Protein AF-A0A350LU30-F1 (afdb_monomer)

Nearest PDB structures (foldseek):
  1wg8-assembly2_B  TM=9.415E-01  e=6.630E-06  Thermus thermophilus
  3tka-assembly1_A-2  TM=9.404E-01  e=4.040E-05  Escherichia coli K-12
  8ipl-assembly1_A  TM=8.852E-01  e=8.697E-05  Homo sapiens
  8ipk-assembly1_A  TM=8.713E-01  e=1.348E-04  Homo sapiens
  8ipi-assembly1_A  TM=8.997E-01  e=1.772E-04  Homo sapiens

Structure (mmCIF, N/CA/C/O backbone):
data_AF-A0A350LU30-F1
#
_entry.id   AF-A0A350LU30-F1
#
loop_
_atom_site.group_PDB
_atom_site.id
_atom_site.type_symbol
_atom_site.label_atom_id
_atom_site.label_alt_id
_atom_site.label_comp_id
_atom_site.label_asym_id
_atom_site.label_entity_id
_atom_site.label_seq_id
_atom_site.pdbx_PDB_ins_code
_atom_site.Cartn_x
_atom_site.Cartn_y
_atom_site.Cartn_z
_atom_site.occupancy
_atom_site.B_iso_or_equiv
_atom_site.auth_seq_id
_atom_site.auth_comp_id
_atom_site.auth_asym_id
_atom_site.auth_atom_id
_atom_site.pdbx_PDB_model_num
ATOM 1 N N . ARG A 1 1 ? -0.577 15.945 5.236 1.00 56.31 1 ARG A N 1
ATOM 2 C CA . ARG A 1 1 ? -1.689 16.208 4.289 1.00 56.31 1 ARG A CA 1
ATOM 3 C C . ARG A 1 1 ? -1.806 17.720 4.127 1.00 56.31 1 ARG A C 1
ATOM 5 O O . ARG A 1 1 ? -1.564 18.395 5.119 1.00 56.31 1 ARG A O 1
ATOM 12 N N . MET A 1 2 ? -2.086 18.234 2.922 1.00 52.19 2 MET A N 1
ATOM 13 C CA . MET A 1 2 ? -2.218 19.682 2.644 1.00 52.19 2 MET A CA 1
ATOM 14 C C . MET A 1 2 ? -3.678 20.193 2.695 1.00 52.19 2 MET A C 1
ATOM 16 O O . MET A 1 2 ? -3.890 21.398 2.655 1.00 52.19 2 MET A O 1
ATOM 20 N N . SER A 1 3 ? -4.672 19.318 2.892 1.00 54.59 3 SER A N 1
ATOM 21 C CA . SER A 1 3 ? -6.072 19.659 3.198 1.00 54.59 3 SER A CA 1
ATOM 22 C C . SER A 1 3 ? -6.605 18.760 4.333 1.00 54.59 3 SER A C 1
ATOM 24 O O . SER A 1 3 ? -6.163 17.620 4.492 1.00 54.59 3 SER A O 1
ATOM 26 N N . GLN A 1 4 ? -7.500 19.282 5.184 1.00 61.19 4 GLN A N 1
ATOM 27 C CA . GLN A 1 4 ? -8.067 18.576 6.355 1.00 61.19 4 GLN A CA 1
ATOM 28 C C . GLN A 1 4 ? -9.365 17.801 6.040 1.00 61.19 4 GLN A C 1
ATOM 30 O O . GLN A 1 4 ? -10.045 17.347 6.955 1.00 61.19 4 GLN A O 1
ATOM 35 N N . GLN A 1 5 ? -9.729 17.646 4.765 1.00 58.19 5 GLN A N 1
ATOM 36 C CA . GLN A 1 5 ? -10.966 16.984 4.338 1.00 58.19 5 GLN A CA 1
ATOM 37 C C . GLN A 1 5 ? -10.625 15.750 3.490 1.00 58.19 5 GLN A C 1
ATOM 39 O O . GLN A 1 5 ? -9.744 15.826 2.638 1.00 58.19 5 GLN A O 1
ATOM 44 N N . GLY A 1 6 ? -11.296 14.621 3.747 1.00 65.12 6 GLY A N 1
ATOM 45 C CA . GLY A 1 6 ? -11.124 13.360 3.011 1.00 65.12 6 GLY A CA 1
ATOM 46 C C . GLY A 1 6 ? -10.510 12.204 3.825 1.00 65.12 6 GLY A C 1
ATOM 47 O O . GLY A 1 6 ? -9.930 12.429 4.898 1.00 65.12 6 GLY A O 1
ATOM 48 N N . PRO A 1 7 ? -10.653 10.955 3.335 1.00 74.38 7 PRO A N 1
ATOM 49 C CA . PRO A 1 7 ? -10.192 9.752 4.024 1.00 74.38 7 PRO A CA 1
ATOM 50 C C . PRO A 1 7 ? -8.682 9.783 4.274 1.00 74.38 7 PRO A C 1
ATOM 52 O O . PRO A 1 7 ? -7.884 10.243 3.457 1.00 74.38 7 PRO A O 1
ATOM 55 N N . THR A 1 8 ? -8.270 9.313 5.447 1.00 89.31 8 THR A N 1
ATOM 56 C CA . THR A 1 8 ? -6.856 9.200 5.798 1.00 89.31 8 THR A CA 1
ATOM 57 C C . THR A 1 8 ? -6.191 8.049 5.032 1.00 89.31 8 THR A C 1
ATOM 59 O O . THR A 1 8 ? -6.857 7.148 4.527 1.00 89.31 8 THR A O 1
ATOM 62 N N . ALA A 1 9 ? -4.854 8.018 4.989 1.00 90.50 9 ALA A N 1
ATOM 63 C CA . ALA A 1 9 ? -4.141 6.843 4.478 1.00 90.50 9 ALA A CA 1
ATOM 64 C C . ALA A 1 9 ? -4.486 5.573 5.274 1.00 90.50 9 ALA A C 1
ATOM 66 O O . ALA A 1 9 ? -4.573 4.500 4.685 1.00 90.50 9 ALA A O 1
ATOM 67 N N . ALA A 1 10 ? -4.718 5.706 6.586 1.00 92.00 10 ALA A N 1
ATOM 68 C CA . ALA A 1 10 ? -5.169 4.606 7.431 1.00 92.00 10 ALA A CA 1
ATOM 69 C C . ALA A 1 10 ? -6.587 4.152 7.044 1.00 92.00 10 ALA A C 1
ATOM 71 O O . ALA A 1 10 ? -6.826 2.953 6.938 1.00 92.00 10 ALA A O 1
ATOM 72 N N . ASP A 1 11 ? -7.502 5.078 6.753 1.00 92.19 11 ASP A N 1
ATOM 73 C CA . ASP A 1 11 ? -8.864 4.743 6.314 1.00 92.19 11 ASP A CA 1
ATOM 74 C C . ASP A 1 11 ? -8.822 4.026 4.968 1.00 92.19 11 ASP A C 1
ATOM 76 O O . ASP A 1 11 ? -9.446 2.981 4.795 1.00 92.19 11 ASP A O 1
ATOM 80 N N . LEU A 1 12 ? -8.010 4.533 4.037 1.00 94.12 12 LEU A N 1
ATOM 81 C CA . LEU A 1 12 ? -7.828 3.931 2.725 1.00 94.12 12 LEU A CA 1
ATOM 82 C C . LEU A 1 12 ? -7.373 2.470 2.855 1.00 94.12 12 LEU A C 1
ATOM 84 O O . LEU A 1 12 ? -8.009 1.581 2.290 1.00 94.12 12 LEU A O 1
ATOM 88 N N . VAL A 1 13 ? -6.323 2.182 3.627 1.00 95.50 13 VAL A N 1
ATOM 89 C CA . VAL A 1 13 ? -5.819 0.801 3.749 1.00 95.50 13 VAL A CA 1
ATOM 90 C C . VAL A 1 13 ? -6.731 -0.099 4.581 1.00 95.50 13 VAL A C 1
ATOM 92 O O . VAL A 1 13 ? -6.839 -1.289 4.279 1.00 95.50 13 VAL A O 1
ATOM 95 N N . ASN A 1 14 ? -7.428 0.439 5.586 1.00 96.75 14 ASN A N 1
ATOM 96 C CA . ASN A 1 14 ? -8.258 -0.361 6.487 1.00 96.75 14 ASN A CA 1
ATOM 97 C C . ASN A 1 14 ? -9.692 -0.586 5.978 1.00 96.75 14 ASN A C 1
ATOM 99 O O . ASN A 1 14 ? -10.315 -1.570 6.362 1.00 96.75 14 ASN A O 1
ATOM 103 N N . GLN A 1 15 ? -10.217 0.267 5.095 1.00 95.44 15 GLN A N 1
ATOM 104 C CA . GLN A 1 15 ? -11.639 0.242 4.720 1.00 95.44 15 GLN A CA 1
ATOM 105 C C . GLN A 1 15 ? -11.875 -0.008 3.224 1.00 95.44 15 GLN A C 1
ATOM 107 O O . GLN A 1 15 ? -12.915 -0.544 2.846 1.00 95.44 15 GLN A O 1
ATOM 112 N N . THR A 1 16 ? -10.907 0.300 2.353 1.00 95.88 16 THR A N 1
ATOM 113 C CA . THR A 1 16 ? -11.085 0.143 0.896 1.00 95.88 16 THR A CA 1
ATOM 114 C C . THR A 1 16 ? -11.254 -1.332 0.504 1.00 95.88 16 THR A C 1
ATOM 116 O O . THR A 1 16 ? -10.486 -2.171 0.986 1.00 95.88 16 THR A O 1
ATOM 119 N N . PRO A 1 17 ? -12.210 -1.694 -0.372 1.0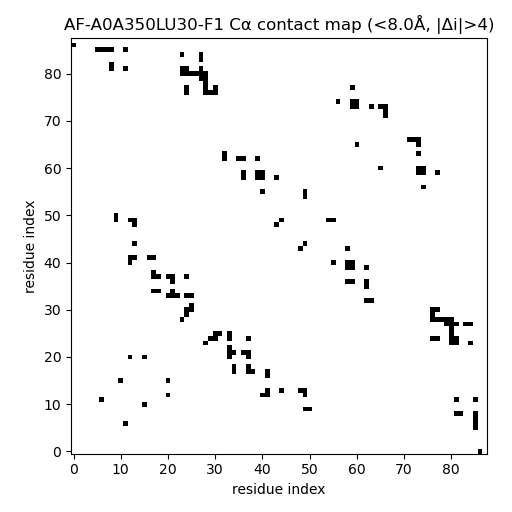0 97.50 17 PRO A N 1
ATOM 120 C CA . PRO A 1 17 ? -12.343 -3.058 -0.891 1.00 97.50 17 PRO A CA 1
ATOM 121 C C . PRO A 1 17 ? -11.078 -3.552 -1.608 1.00 97.50 17 PRO A C 1
ATOM 123 O O . PRO A 1 17 ? -10.365 -2.760 -2.220 1.00 97.50 17 PRO A O 1
ATOM 126 N N . GLU A 1 18 ? -10.830 -4.866 -1.598 1.00 98.06 18 GLU A N 1
ATOM 127 C CA . GLU A 1 18 ? -9.624 -5.470 -2.196 1.00 98.06 18 GLU A CA 1
ATOM 128 C C . GLU A 1 18 ? -9.399 -5.043 -3.651 1.00 98.06 18 GLU A C 1
ATOM 130 O O . GLU A 1 18 ? -8.304 -4.607 -4.000 1.00 98.06 18 GLU A O 1
ATOM 135 N N . ALA A 1 19 ? -10.440 -5.128 -4.487 1.00 97.94 19 ALA A N 1
ATOM 136 C CA . ALA A 1 19 ? -10.353 -4.775 -5.903 1.00 97.94 19 ALA A CA 1
ATOM 137 C C . ALA A 1 19 ? -9.941 -3.310 -6.092 1.00 97.94 19 ALA A C 1
ATOM 139 O O . ALA A 1 19 ? -9.001 -3.018 -6.824 1.00 97.94 19 ALA A O 1
ATOM 140 N N . ARG A 1 20 ? -10.572 -2.397 -5.344 1.00 97.44 20 ARG A N 1
ATOM 141 C CA . ARG A 1 20 ? -10.251 -0.971 -5.424 1.00 97.44 20 ARG A CA 1
ATOM 142 C C . ARG A 1 20 ? -8.847 -0.671 -4.902 1.00 97.44 20 ARG A C 1
ATOM 144 O O . ARG A 1 20 ? -8.156 0.171 -5.467 1.00 97.44 20 ARG A O 1
ATOM 151 N N . LEU A 1 21 ? -8.405 -1.371 -3.858 1.00 97.25 21 LEU A N 1
ATOM 152 C CA . LEU A 1 21 ? -7.041 -1.254 -3.355 1.00 97.25 21 LEU A CA 1
ATOM 153 C C . LEU A 1 21 ? -6.028 -1.745 -4.399 1.00 97.25 21 LEU A C 1
ATOM 155 O O . LEU A 1 21 ? -5.016 -1.088 -4.620 1.00 97.25 21 LEU A O 1
ATOM 159 N N . ALA A 1 22 ? -6.311 -2.852 -5.089 1.00 98.06 22 ALA A N 1
ATOM 160 C CA . ALA A 1 22 ? -5.474 -3.336 -6.183 1.00 98.06 22 ALA A CA 1
ATOM 161 C C . ALA A 1 22 ? -5.400 -2.326 -7.340 1.00 98.06 22 ALA A C 1
ATOM 163 O O . ALA A 1 22 ? -4.309 -2.087 -7.857 1.00 98.06 22 ALA A O 1
ATOM 164 N N . ASP A 1 23 ? -6.520 -1.698 -7.706 1.00 97.81 23 ASP A N 1
ATOM 165 C CA . ASP A 1 23 ? -6.553 -0.667 -8.747 1.00 97.81 23 ASP A CA 1
ATOM 166 C C . ASP A 1 23 ? -5.702 0.546 -8.366 1.00 97.81 23 ASP A C 1
ATOM 168 O O . ASP A 1 23 ? -4.898 1.000 -9.171 1.00 97.81 23 ASP A O 1
ATOM 172 N N . ILE A 1 24 ? -5.809 1.030 -7.124 1.00 96.75 24 ILE A N 1
ATOM 173 C CA . ILE A 1 24 ? -4.982 2.131 -6.604 1.00 96.75 24 ILE A CA 1
ATOM 174 C C . ILE A 1 24 ? -3.493 1.791 -6.718 1.00 96.75 24 ILE A C 1
ATOM 176 O O . ILE A 1 24 ? -2.712 2.578 -7.255 1.00 96.75 24 ILE A O 1
ATOM 180 N N . LEU A 1 25 ? -3.096 0.607 -6.243 1.00 97.38 25 LEU A N 1
ATOM 181 C CA . LEU A 1 25 ? -1.701 0.160 -6.271 1.00 97.38 25 LEU A CA 1
ATOM 182 C C . LEU A 1 25 ? -1.174 -0.003 -7.702 1.00 97.38 25 LEU A C 1
ATOM 184 O O . LEU A 1 25 ? -0.001 0.263 -7.962 1.00 97.38 25 LEU A O 1
ATOM 188 N N . PHE A 1 26 ? -2.030 -0.432 -8.628 1.00 97.31 26 PHE A N 1
ATOM 189 C CA . PHE A 1 26 ? -1.671 -0.592 -10.030 1.00 97.31 26 PHE A CA 1
ATOM 190 C C . PHE A 1 26 ? -1.564 0.754 -10.753 1.00 97.31 26 PHE A C 1
ATOM 192 O O . PHE A 1 26 ? -0.522 1.046 -11.331 1.00 97.31 26 PHE A O 1
ATOM 199 N N . LEU A 1 27 ? -2.615 1.575 -10.696 1.00 96.69 27 LEU A N 1
ATOM 200 C CA . LEU A 1 27 ? -2.733 2.821 -11.455 1.00 96.69 27 LEU A CA 1
ATOM 201 C C . LEU A 1 27 ? -1.765 3.894 -10.958 1.00 96.69 27 LEU A C 1
ATOM 203 O O . LEU A 1 27 ? -1.112 4.545 -11.765 1.00 96.69 27 LEU A O 1
ATOM 207 N N . TYR A 1 28 ? -1.653 4.067 -9.641 1.00 96.12 28 TYR A N 1
ATOM 208 C CA . TYR A 1 28 ? -0.834 5.135 -9.062 1.00 96.12 28 TYR A CA 1
ATOM 209 C C . TYR A 1 28 ? 0.559 4.670 -8.619 1.00 96.12 28 TYR A C 1
ATOM 211 O O . TYR A 1 28 ? 1.443 5.499 -8.410 1.00 96.12 28 TYR A O 1
ATOM 219 N N . GLY A 1 29 ? 0.755 3.362 -8.429 1.00 93.50 29 GLY A N 1
ATOM 220 C CA . GLY A 1 29 ? 2.027 2.784 -7.980 1.00 93.50 29 GLY A CA 1
ATOM 221 C C . GLY A 1 29 ? 2.794 2.020 -9.052 1.00 93.50 29 GLY A C 1
ATOM 222 O O . GLY A 1 29 ? 3.925 1.614 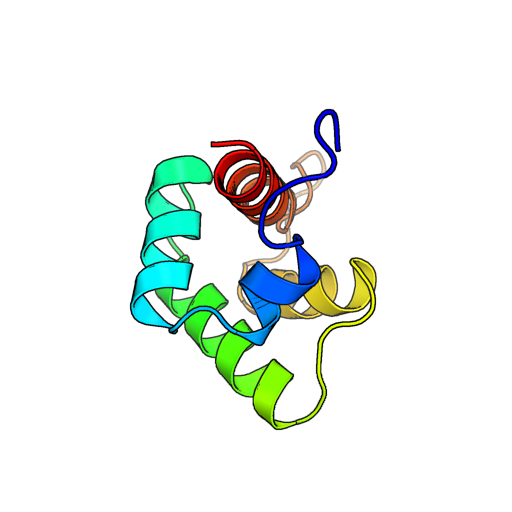-8.791 1.00 93.50 29 GLY A O 1
ATOM 223 N N . GLU A 1 30 ? 2.187 1.772 -10.217 1.00 93.94 30 GLU A N 1
ATOM 224 C CA . GLU A 1 30 ? 2.731 0.904 -11.273 1.00 93.94 30 GLU A CA 1
ATOM 225 C C . GLU A 1 30 ? 3.144 -0.488 -10.744 1.00 93.94 30 GLU A C 1
ATOM 227 O O . GLU A 1 30 ? 4.075 -1.138 -11.237 1.00 93.94 30 GLU A O 1
ATOM 232 N N . GLU A 1 31 ? 2.469 -0.960 -9.691 1.00 92.56 31 GLU A N 1
ATOM 233 C CA . GLU A 1 31 ? 2.843 -2.178 -8.985 1.00 92.56 31 GLU A CA 1
ATOM 234 C C . GLU A 1 31 ? 2.231 -3.410 -9.662 1.00 92.56 31 GLU A C 1
ATOM 236 O O . GLU A 1 31 ? 1.033 -3.679 -9.568 1.00 92.56 31 GLU A O 1
ATOM 241 N N . ARG A 1 32 ? 3.066 -4.210 -10.333 1.00 92.19 32 ARG A N 1
ATOM 242 C CA . ARG A 1 32 ? 2.628 -5.432 -11.033 1.00 92.19 32 ARG A CA 1
ATOM 243 C C . ARG A 1 32 ? 2.078 -6.491 -10.078 1.00 92.19 32 ARG A C 1
ATOM 245 O O . ARG A 1 3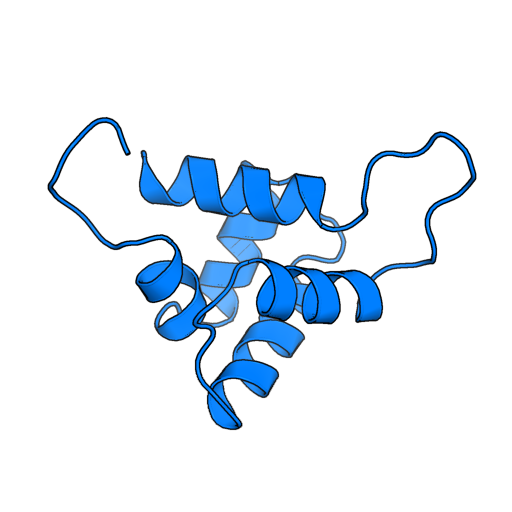2 ? 1.247 -7.302 -10.478 1.00 92.19 32 ARG A O 1
ATOM 252 N N . ALA A 1 33 ? 2.530 -6.494 -8.824 1.00 95.19 33 ALA A N 1
ATOM 253 C CA . ALA A 1 33 ? 2.016 -7.368 -7.777 1.00 95.19 33 ALA A CA 1
ATOM 254 C C . ALA A 1 33 ? 0.789 -6.784 -7.049 1.00 95.19 33 ALA A C 1
ATOM 256 O O . ALA A 1 33 ? 0.423 -7.307 -5.994 1.00 95.19 33 ALA A O 1
ATOM 257 N N . SER A 1 34 ? 0.134 -5.748 -7.592 1.00 97.06 34 SER A N 1
ATOM 258 C CA . SER A 1 34 ? -0.971 -5.016 -6.952 1.00 97.06 34 SER A CA 1
ATOM 259 C C . SER A 1 34 ? -2.035 -5.920 -6.336 1.00 97.06 34 SER A C 1
ATOM 261 O O . SER A 1 34 ? -2.342 -5.786 -5.156 1.00 97.06 34 SER A O 1
ATOM 263 N N . ARG A 1 35 ? -2.543 -6.904 -7.089 1.00 97.62 35 ARG A N 1
ATOM 264 C CA . ARG A 1 35 ? -3.557 -7.861 -6.607 1.00 97.62 35 ARG A CA 1
ATOM 265 C C . ARG A 1 35 ? -3.063 -8.697 -5.425 1.00 97.62 35 ARG A C 1
ATOM 267 O O . ARG A 1 35 ? -3.797 -8.914 -4.468 1.00 97.62 35 ARG A O 1
ATOM 274 N N . ARG A 1 36 ? -1.807 -9.153 -5.471 1.00 97.62 36 ARG A N 1
ATOM 275 C CA . ARG A 1 36 ? -1.202 -9.944 -4.387 1.00 97.62 36 ARG A CA 1
ATOM 276 C C . ARG A 1 36 ? -1.048 -9.104 -3.122 1.00 97.62 36 ARG A C 1
ATOM 278 O O . ARG A 1 36 ? -1.386 -9.577 -2.042 1.00 97.62 36 ARG A O 1
ATOM 285 N N . ILE A 1 37 ? -0.562 -7.873 -3.272 1.00 97.38 37 ILE A N 1
ATOM 286 C CA . ILE A 1 37 ? -0.375 -6.937 -2.161 1.00 97.38 37 ILE A CA 1
ATOM 287 C C . ILE A 1 37 ? -1.729 -6.550 -1.562 1.00 97.38 37 ILE A C 1
ATOM 289 O O . ILE A 1 37 ? -1.893 -6.633 -0.350 1.00 97.38 37 ILE A O 1
ATOM 293 N N . ALA A 1 38 ? -2.720 -6.206 -2.389 1.00 98.06 38 ALA A N 1
ATOM 294 C CA . ALA A 1 38 ? -4.061 -5.856 -1.927 1.00 98.06 38 ALA A CA 1
ATOM 295 C C . ALA A 1 38 ? -4.700 -6.994 -1.122 1.00 98.06 38 ALA A C 1
ATOM 297 O O . ALA A 1 38 ? -5.161 -6.765 -0.005 1.00 98.06 38 ALA A O 1
ATOM 298 N N . ARG A 1 39 ? -4.637 -8.232 -1.629 1.00 98.19 39 ARG A N 1
ATOM 299 C CA . ARG A 1 39 ? -5.113 -9.418 -0.905 1.00 98.19 39 ARG A CA 1
ATOM 300 C C . ARG A 1 39 ? -4.410 -9.594 0.441 1.00 98.19 39 ARG A C 1
ATOM 302 O O . ARG A 1 39 ? -5.055 -9.910 1.438 1.00 98.19 39 ARG A O 1
ATOM 309 N N . ALA A 1 40 ? -3.093 -9.394 0.487 1.00 97.81 40 ALA A N 1
ATOM 310 C CA . ALA A 1 40 ? -2.327 -9.508 1.724 1.00 97.81 40 ALA A CA 1
ATOM 311 C C . ALA A 1 40 ? -2.692 -8.417 2.741 1.00 97.81 40 ALA A C 1
ATOM 313 O O . ALA A 1 40 ? -2.832 -8.725 3.921 1.00 97.81 40 ALA A O 1
ATOM 314 N N . ILE A 1 41 ? -2.902 -7.178 2.288 1.00 97.38 41 ILE A N 1
ATOM 315 C CA . ILE A 1 41 ? -3.357 -6.064 3.131 1.00 97.38 41 ILE A CA 1
ATOM 316 C C . ILE A 1 41 ? -4.749 -6.359 3.689 1.00 97.38 41 ILE A C 1
ATOM 318 O O . ILE A 1 41 ? -4.948 -6.264 4.896 1.00 97.38 41 ILE A O 1
ATOM 322 N N . VAL A 1 42 ? -5.698 -6.764 2.838 1.00 97.81 42 VAL A N 1
ATOM 323 C CA . VAL A 1 42 ? -7.067 -7.084 3.268 1.00 97.81 42 VAL A CA 1
ATOM 324 C C . VAL A 1 42 ? -7.069 -8.237 4.264 1.00 97.81 42 VAL A C 1
ATOM 326 O O . VAL A 1 42 ? -7.722 -8.139 5.295 1.00 97.81 42 VAL A O 1
ATOM 329 N N . ARG A 1 43 ? -6.289 -9.294 4.015 1.00 97.69 43 ARG A N 1
ATOM 330 C CA . ARG A 1 43 ? -6.132 -10.392 4.974 1.00 97.69 43 ARG A CA 1
ATOM 331 C C . ARG A 1 43 ? -5.557 -9.894 6.302 1.00 97.69 43 ARG A C 1
ATOM 333 O O . ARG A 1 43 ? -6.141 -10.155 7.345 1.00 97.69 43 ARG A O 1
ATOM 340 N N . ALA A 1 44 ? -4.452 -9.155 6.272 1.00 97.31 44 ALA A N 1
ATOM 341 C CA . ALA A 1 44 ? -3.796 -8.662 7.481 1.00 97.31 44 ALA A CA 1
ATOM 342 C C . ALA A 1 44 ? -4.710 -7.758 8.326 1.00 97.31 44 ALA A C 1
ATOM 344 O O . ALA A 1 44 ? -4.792 -7.950 9.535 1.00 97.31 44 ALA A O 1
ATOM 345 N N . ARG A 1 45 ? -5.475 -6.850 7.704 1.00 96.50 45 ARG A N 1
ATOM 346 C CA . ARG A 1 45 ? -6.401 -5.980 8.450 1.00 96.50 45 ARG A CA 1
ATOM 347 C C . ARG A 1 45 ? -7.595 -6.712 9.066 1.00 96.50 45 ARG A C 1
ATOM 349 O O . ARG A 1 45 ? -8.214 -6.165 9.970 1.00 96.50 45 ARG A O 1
ATOM 356 N N . THR A 1 46 ? -7.936 -7.918 8.587 1.00 95.38 46 THR A N 1
ATOM 357 C CA . THR A 1 46 ? -8.943 -8.756 9.269 1.00 95.38 46 THR A CA 1
ATOM 358 C C . THR A 1 46 ? -8.428 -9.327 10.587 1.00 95.38 46 THR A C 1
ATOM 360 O O . THR A 1 46 ? -9.233 -9.624 11.462 1.00 95.38 46 THR A O 1
ATOM 363 N N . GLU A 1 47 ? -7.105 -9.462 10.737 1.00 95.44 47 GLU A N 1
ATOM 364 C CA . GLU A 1 47 ? -6.461 -9.910 11.975 1.00 95.44 47 GLU A CA 1
ATOM 365 C C . GLU A 1 47 ? -6.225 -8.721 12.925 1.00 95.44 47 GLU A C 1
ATOM 367 O O . GLU A 1 47 ? -6.585 -8.791 14.098 1.00 95.44 47 GLU A O 1
ATOM 372 N N . ALA A 1 48 ? -5.660 -7.617 12.423 1.00 94.69 48 ALA A N 1
ATOM 373 C CA . ALA A 1 48 ? -5.492 -6.371 13.172 1.00 94.69 48 ALA A CA 1
ATOM 374 C C . ALA A 1 48 ? -5.414 -5.155 12.229 1.00 94.69 48 ALA A C 1
ATOM 376 O O . ALA A 1 48 ? -4.700 -5.220 11.224 1.00 94.69 48 ALA A O 1
ATOM 377 N N . PRO A 1 49 ? -6.093 -4.032 12.533 1.00 95.56 49 PRO A N 1
ATOM 378 C CA . PRO A 1 49 ? -6.030 -2.831 11.706 1.00 95.56 49 PRO A CA 1
ATOM 379 C C . PRO A 1 49 ? -4.608 -2.256 11.640 1.00 95.56 49 PRO A C 1
ATOM 381 O O . PRO A 1 49 ? -3.818 -2.352 12.579 1.00 95.56 49 PRO A O 1
ATOM 384 N N . PHE A 1 50 ? -4.278 -1.617 10.518 1.00 95.38 50 PHE A N 1
ATOM 385 C CA . PHE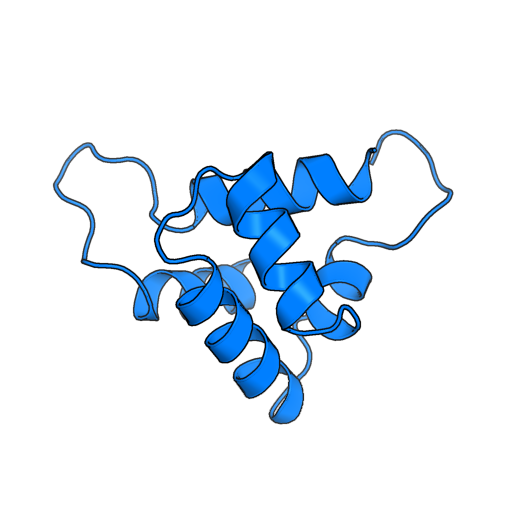 A 1 50 ? -2.996 -0.939 10.354 1.00 95.38 50 PHE A CA 1
ATOM 386 C C . PHE A 1 50 ? -3.001 0.411 11.069 1.00 95.38 50 PHE A C 1
ATOM 388 O O . PHE A 1 50 ? -3.682 1.340 10.633 1.00 95.38 50 PHE A O 1
ATOM 395 N N . GLU A 1 51 ? -2.184 0.528 12.114 1.00 93.25 51 GLU A N 1
ATOM 396 C CA . GLU A 1 51 ? -1.981 1.777 12.865 1.00 93.25 51 GLU A CA 1
ATOM 397 C C . GLU A 1 51 ? -0.684 2.502 12.483 1.00 93.25 51 GLU A C 1
ATOM 399 O O . GLU A 1 51 ? -0.545 3.706 12.688 1.00 93.25 51 GLU A O 1
ATOM 404 N N . THR A 1 52 ? 0.281 1.781 11.902 1.00 94.25 52 THR A N 1
ATOM 405 C CA . THR A 1 52 ? 1.598 2.327 11.554 1.00 94.25 52 THR A CA 1
ATOM 406 C C . THR A 1 52 ? 1.992 1.999 10.122 1.00 94.25 52 THR A C 1
ATOM 408 O O . THR A 1 52 ? 1.618 0.973 9.549 1.00 94.25 52 THR A O 1
ATOM 411 N N . THR A 1 53 ? 2.823 2.863 9.540 1.00 93.25 53 THR A N 1
ATOM 412 C CA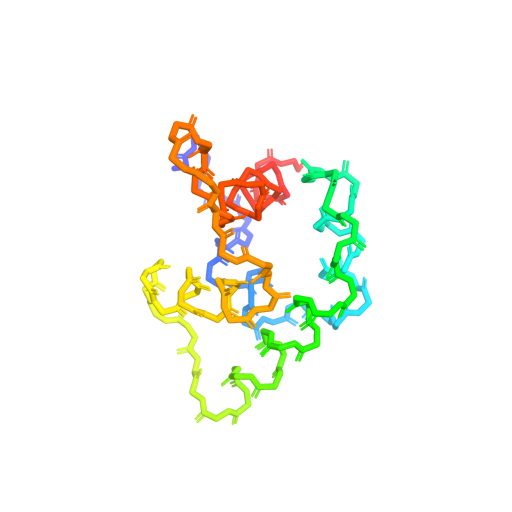 . THR A 1 53 ? 3.414 2.633 8.217 1.00 93.25 53 THR A CA 1
ATOM 413 C C . THR A 1 53 ? 4.358 1.430 8.214 1.00 93.25 53 THR A C 1
ATOM 415 O O . THR A 1 53 ? 4.418 0.715 7.219 1.00 93.25 53 THR A O 1
ATOM 418 N N . GLY A 1 54 ? 5.043 1.150 9.329 1.00 95.06 54 GLY A N 1
ATOM 419 C CA . GLY A 1 54 ? 5.920 -0.016 9.467 1.00 95.06 54 GLY A CA 1
ATOM 420 C C . GLY A 1 54 ? 5.168 -1.343 9.332 1.00 95.06 54 GLY A C 1
ATOM 421 O O . GLY A 1 54 ? 5.619 -2.232 8.611 1.00 95.06 54 GLY A O 1
ATOM 422 N N . ALA A 1 55 ? 3.984 -1.453 9.945 1.00 95.06 55 ALA A N 1
ATOM 423 C CA . ALA A 1 55 ? 3.138 -2.639 9.806 1.00 95.06 55 ALA A CA 1
ATOM 424 C C . ALA A 1 55 ? 2.719 -2.868 8.344 1.00 95.06 55 ALA A C 1
ATOM 426 O O . ALA A 1 55 ? 2.797 -3.989 7.839 1.00 95.06 55 ALA A O 1
ATOM 427 N N . LEU A 1 56 ? 2.340 -1.799 7.637 1.00 95.69 56 LEU A N 1
ATOM 428 C CA . LEU A 1 56 ? 1.993 -1.878 6.219 1.00 95.69 56 LEU A CA 1
ATOM 429 C C . LEU A 1 56 ? 3.200 -2.271 5.353 1.00 95.69 56 LEU A C 1
ATOM 431 O O . LEU A 1 56 ? 3.082 -3.157 4.507 1.00 95.69 56 LEU A O 1
ATOM 435 N N . ALA A 1 57 ? 4.363 -1.651 5.579 1.00 95.75 57 ALA A N 1
ATOM 436 C CA . ALA A 1 57 ? 5.591 -1.942 4.841 1.00 95.75 57 ALA A CA 1
ATOM 4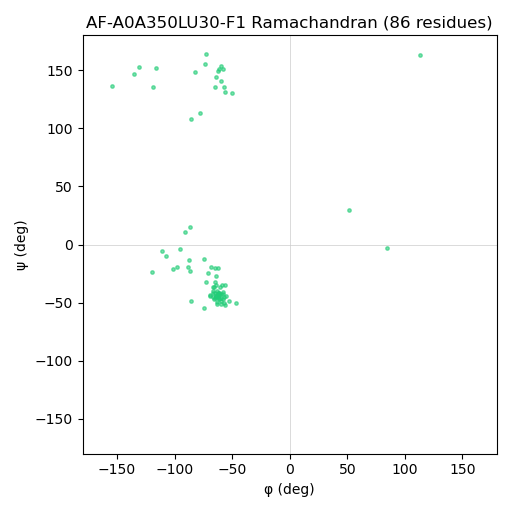37 C C . ALA A 1 57 ? 5.981 -3.423 4.956 1.00 95.75 57 ALA A C 1
ATOM 439 O O . ALA A 1 57 ? 6.208 -4.073 3.936 1.00 95.75 57 ALA A O 1
ATOM 440 N N . ALA A 1 58 ? 5.927 -3.981 6.168 1.00 95.25 58 ALA A N 1
ATOM 441 C CA . ALA A 1 58 ? 6.251 -5.380 6.420 1.00 95.25 58 ALA A CA 1
ATOM 442 C C . ALA A 1 58 ? 5.339 -6.358 5.653 1.00 95.25 58 ALA A C 1
ATOM 444 O O . ALA A 1 58 ? 5.802 -7.399 5.183 1.00 95.25 58 ALA A O 1
ATOM 445 N N . ILE A 1 59 ? 4.047 -6.043 5.498 1.00 96.12 59 ILE A N 1
ATOM 446 C CA . ILE A 1 59 ? 3.120 -6.861 4.697 1.00 96.12 59 ILE A CA 1
ATOM 447 C C . ILE A 1 59 ? 3.457 -6.773 3.207 1.00 96.12 59 ILE A C 1
ATOM 449 O O . ILE A 1 59 ? 3.496 -7.799 2.523 1.00 96.12 59 ILE A O 1
ATOM 453 N N . VAL A 1 60 ? 3.741 -5.569 2.705 1.00 95.12 60 VAL A N 1
ATOM 454 C CA . VAL A 1 60 ? 4.102 -5.351 1.297 1.00 95.12 60 VAL A CA 1
ATOM 455 C C . VAL A 1 60 ? 5.414 -6.058 0.948 1.00 95.12 60 VAL A C 1
ATOM 457 O O . VAL A 1 60 ? 5.487 -6.747 -0.067 1.00 95.12 60 VAL A O 1
ATOM 460 N N . GLU A 1 61 ? 6.431 -5.957 1.805 1.00 94.56 61 GLU A N 1
ATOM 461 C CA . GLU A 1 61 ? 7.729 -6.615 1.618 1.00 94.56 61 GLU A CA 1
ATOM 462 C C . GLU A 1 61 ? 7.603 -8.132 1.488 1.00 94.56 61 GLU A C 1
ATOM 464 O O . GLU A 1 61 ? 8.231 -8.730 0.619 1.00 94.56 61 GLU A O 1
ATOM 469 N N . ARG A 1 62 ? 6.741 -8.766 2.293 1.00 93.75 62 ARG A N 1
ATOM 470 C CA . ARG A 1 62 ? 6.498 -10.218 2.227 1.00 93.75 62 ARG A CA 1
ATOM 471 C C . ARG A 1 62 ? 5.856 -10.661 0.908 1.00 93.75 62 ARG A C 1
ATOM 473 O O . ARG A 1 62 ? 5.931 -11.838 0.563 1.00 93.75 62 ARG A O 1
ATOM 480 N N . CYS A 1 63 ? 5.222 -9.747 0.175 1.00 94.38 63 CYS A N 1
ATOM 481 C CA . CYS A 1 63 ? 4.579 -10.033 -1.110 1.00 94.38 63 CYS A CA 1
ATOM 482 C C . CYS A 1 63 ? 5.527 -9.910 -2.312 1.00 94.38 63 CYS A C 1
ATOM 484 O O . CYS A 1 63 ? 5.170 -10.335 -3.422 1.00 94.38 63 CYS A O 1
ATOM 486 N N . LEU A 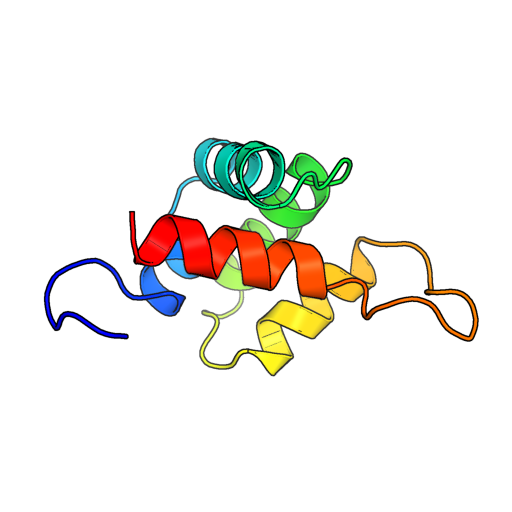1 64 ? 6.698 -9.303 -2.105 1.00 91.75 64 LEU A N 1
ATOM 487 C CA . LEU A 1 64 ? 7.638 -8.904 -3.143 1.00 91.75 64 LEU A CA 1
ATOM 488 C C . LEU A 1 64 ? 8.967 -9.665 -3.007 1.00 91.75 64 LEU A C 1
ATOM 490 O O . LEU A 1 64 ? 9.340 -10.096 -1.916 1.00 91.75 64 LEU A O 1
ATOM 494 N N . PRO A 1 65 ? 9.698 -9.873 -4.116 1.00 88.19 65 PRO A N 1
ATOM 495 C CA . PRO A 1 65 ? 11.037 -10.436 -4.038 1.00 88.19 65 PRO A CA 1
ATOM 496 C C . PRO A 1 65 ? 11.950 -9.513 -3.228 1.00 88.19 65 PRO A C 1
ATOM 498 O O . PRO A 1 65 ? 11.782 -8.291 -3.233 1.00 88.19 65 PRO A O 1
ATOM 501 N N . ARG A 1 66 ? 12.954 -10.101 -2.565 1.00 86.62 66 ARG A N 1
ATOM 502 C CA . ARG A 1 66 ? 13.960 -9.310 -1.851 1.00 86.62 66 ARG A CA 1
ATOM 503 C C . ARG A 1 66 ? 14.620 -8.318 -2.819 1.00 86.62 66 ARG A C 1
ATOM 505 O O . ARG A 1 66 ? 15.033 -8.736 -3.906 1.00 86.62 66 ARG A O 1
ATOM 512 N N . PRO A 1 67 ? 14.725 -7.034 -2.441 1.00 86.25 67 PRO A N 1
ATOM 513 C CA . PRO A 1 67 ? 15.361 -6.034 -3.284 1.00 86.25 67 PRO A CA 1
ATOM 514 C C . PRO A 1 67 ? 16.844 -6.369 -3.456 1.00 86.25 67 PRO A C 1
ATOM 516 O O . PRO A 1 67 ? 17.500 -6.859 -2.532 1.00 86.25 67 PRO A O 1
ATOM 519 N N . LYS A 1 68 ? 17.384 -6.106 -4.648 1.00 89.56 68 LYS A N 1
ATOM 520 C CA . LYS A 1 68 ? 18.832 -6.190 -4.882 1.00 89.56 68 LYS A CA 1
ATOM 521 C C . LYS A 1 68 ? 19.537 -4.996 -4.221 1.00 89.56 68 LYS A C 1
ATOM 523 O O . LYS A 1 68 ? 18.911 -3.944 -4.073 1.00 89.56 68 LYS A O 1
ATOM 528 N N . PRO A 1 69 ? 20.833 -5.110 -3.872 1.00 89.00 69 PRO A N 1
ATOM 529 C CA . PRO A 1 69 ? 21.608 -3.966 -3.398 1.00 89.00 69 PRO A CA 1
ATOM 530 C C . PRO A 1 69 ? 21.471 -2.765 -4.347 1.00 89.00 69 PRO A C 1
ATOM 532 O O . PRO A 1 69 ? 21.601 -2.916 -5.561 1.00 89.00 69 PRO A O 1
ATOM 535 N N . GLY A 1 70 ? 21.163 -1.590 -3.793 1.00 87.06 70 GLY A N 1
ATOM 536 C CA . GLY A 1 70 ? 20.958 -0.351 -4.555 1.00 87.06 70 GLY A CA 1
ATOM 537 C C . GLY A 1 70 ? 19.553 -0.147 -5.135 1.00 87.06 70 GLY A C 1
ATOM 538 O O . GLY A 1 70 ? 19.297 0.904 -5.718 1.00 87.06 70 GLY A O 1
ATOM 539 N N . GLN A 1 71 ? 18.623 -1.095 -4.978 1.00 87.88 71 GLN A N 1
ATOM 540 C CA . GLN A 1 71 ? 17.224 -0.871 -5.349 1.00 87.88 71 GLN A CA 1
ATOM 541 C C . GLN A 1 71 ? 16.454 -0.131 -4.257 1.00 87.88 71 GLN A C 1
ATOM 543 O O . GLN A 1 71 ? 16.710 -0.291 -3.064 1.00 87.88 71 GLN A O 1
ATOM 548 N N . VAL A 1 72 ? 15.471 0.660 -4.691 1.00 87.88 72 VAL A N 1
ATOM 549 C CA . VAL A 1 72 ? 14.511 1.301 -3.789 1.00 87.88 72 VAL A CA 1
ATOM 550 C C . VAL A 1 72 ? 13.744 0.260 -2.984 1.00 87.88 72 VAL A C 1
ATOM 552 O O . VAL A 1 72 ? 13.554 -0.882 -3.412 1.00 87.88 72 VAL A O 1
ATOM 555 N N . HIS A 1 73 ? 13.285 0.680 -1.811 1.00 87.75 73 HIS A N 1
ATOM 556 C CA . HIS A 1 73 ? 12.525 -0.177 -0.925 1.00 87.75 73 HIS A CA 1
ATOM 557 C C . HIS A 1 73 ? 11.273 -0.737 -1.637 1.00 87.75 73 HIS A C 1
ATOM 559 O O . HIS A 1 73 ? 10.554 0.029 -2.286 1.00 87.75 73 HIS A O 1
ATOM 565 N N . PRO A 1 74 ? 10.950 -2.039 -1.506 1.00 87.19 74 PRO A N 1
ATOM 566 C CA . PRO A 1 74 ? 9.818 -2.649 -2.211 1.00 87.19 74 PRO A CA 1
ATOM 567 C C . PRO A 1 74 ? 8.481 -1.943 -1.945 1.00 87.19 74 PRO A C 1
ATOM 569 O O . PRO A 1 74 ? 7.653 -1.797 -2.839 1.00 87.19 74 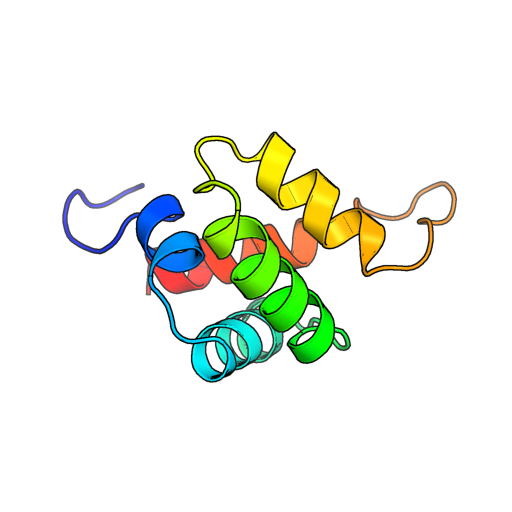PRO A O 1
ATOM 572 N N . ALA A 1 75 ? 8.289 -1.429 -0.727 1.00 92.94 75 ALA A N 1
ATOM 573 C CA . ALA A 1 75 ? 7.071 -0.710 -0.362 1.00 92.94 75 ALA A CA 1
ATOM 574 C C . ALA A 1 75 ? 6.957 0.712 -0.954 1.00 92.94 75 ALA A C 1
ATOM 576 O O . ALA A 1 75 ? 5.870 1.286 -0.911 1.00 92.94 75 ALA A O 1
ATOM 577 N N . THR A 1 76 ? 8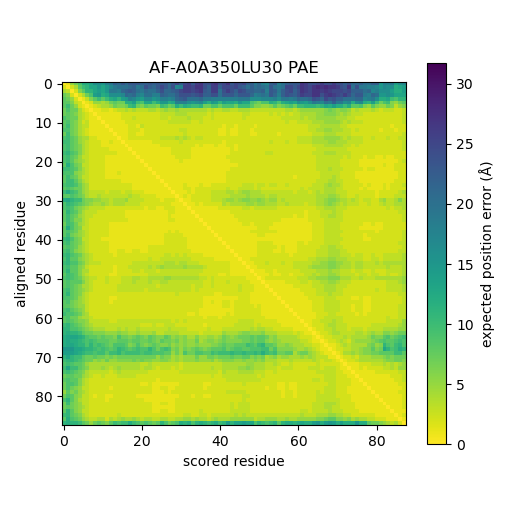.022 1.295 -1.523 1.00 93.62 76 THR A N 1
ATOM 578 C CA . THR A 1 76 ? 8.029 2.698 -1.989 1.00 93.62 76 THR A CA 1
ATOM 579 C C . THR A 1 76 ? 6.899 2.990 -2.977 1.00 93.62 76 THR A C 1
ATOM 581 O O . THR A 1 76 ? 6.186 3.979 -2.812 1.00 93.62 76 THR A O 1
ATOM 584 N N . ARG A 1 77 ? 6.672 2.099 -3.950 1.00 94.19 77 ARG A N 1
ATOM 585 C CA . ARG A 1 77 ? 5.579 2.225 -4.930 1.00 94.19 77 ARG A CA 1
ATOM 586 C C . ARG A 1 77 ? 4.197 2.178 -4.287 1.00 94.19 77 ARG A C 1
ATOM 588 O O . ARG A 1 77 ? 3.322 2.962 -4.637 1.00 94.19 77 ARG A O 1
ATOM 595 N N . THR A 1 78 ? 4.018 1.307 -3.294 1.00 95.19 78 THR A N 1
ATOM 596 C CA . THR A 1 78 ? 2.761 1.205 -2.538 1.00 95.19 78 THR A CA 1
ATOM 597 C C . THR A 1 78 ? 2.476 2.494 -1.766 1.00 95.19 78 THR A C 1
ATOM 599 O O . THR A 1 78 ? 1.370 3.026 -1.841 1.00 95.19 78 THR A O 1
ATOM 602 N N . PHE A 1 79 ? 3.475 3.057 -1.082 1.00 95.06 79 PHE A N 1
ATOM 603 C CA . PHE A 1 79 ? 3.308 4.329 -0.373 1.00 95.06 79 PHE A CA 1
ATOM 604 C C . PHE A 1 79 ? 3.062 5.505 -1.318 1.00 95.06 79 PHE A C 1
ATOM 606 O O . PHE A 1 79 ? 2.266 6.385 -0.994 1.00 95.06 79 PHE A O 1
ATOM 613 N N . GLN A 1 80 ? 3.700 5.519 -2.490 1.00 95.31 80 GLN A N 1
ATOM 614 C CA . GLN A 1 80 ? 3.426 6.515 -3.523 1.00 95.31 80 GLN A CA 1
ATOM 615 C C . GLN A 1 80 ? 1.974 6.435 -4.002 1.00 95.31 80 GLN A C 1
ATOM 617 O O . GLN A 1 80 ? 1.307 7.467 -4.042 1.00 95.31 80 GLN A O 1
ATOM 622 N N . ALA A 1 81 ? 1.476 5.231 -4.289 1.00 95.88 81 ALA A N 1
ATOM 623 C CA . ALA A 1 81 ? 0.101 5.014 -4.722 1.00 95.88 81 ALA A CA 1
ATOM 624 C C . ALA A 1 81 ? -0.919 5.491 -3.682 1.00 95.88 81 ALA A C 1
ATOM 626 O O . ALA A 1 81 ? -1.831 6.246 -4.005 1.00 95.88 81 ALA A O 1
ATOM 627 N N . ILE A 1 82 ? -0.725 5.099 -2.418 1.00 94.25 82 ILE A N 1
ATOM 628 C CA . ILE A 1 82 ? -1.586 5.508 -1.299 1.00 94.25 82 ILE A CA 1
ATOM 629 C C . ILE A 1 82 ? -1.534 7.023 -1.113 1.00 94.25 82 ILE A C 1
ATOM 631 O O . ILE A 1 82 ? -2.563 7.653 -0.894 1.00 94.25 82 ILE A O 1
ATOM 635 N N . ARG A 1 83 ? -0.346 7.631 -1.220 1.00 93.69 83 ARG A N 1
ATOM 636 C CA . ARG A 1 83 ? -0.203 9.084 -1.130 1.00 93.69 83 ARG A CA 1
ATOM 637 C C . ARG A 1 83 ? -0.984 9.777 -2.241 1.00 93.69 83 ARG A C 1
ATOM 639 O O . ARG A 1 83 ? -1.660 10.747 -1.938 1.00 93.69 83 ARG A O 1
ATOM 646 N N . ILE A 1 84 ? -0.894 9.321 -3.488 1.00 93.75 84 ILE A N 1
ATOM 647 C CA . ILE A 1 84 ? -1.652 9.924 -4.593 1.00 93.75 84 ILE A CA 1
ATOM 648 C C . ILE A 1 84 ? -3.155 9.762 -4.334 1.00 93.75 84 ILE A C 1
ATOM 650 O O . ILE A 1 84 ? -3.845 10.765 -4.250 1.00 93.75 84 ILE A O 1
ATOM 654 N N . ALA A 1 85 ? -3.625 8.547 -4.042 1.00 92.69 85 ALA A N 1
ATOM 655 C CA . ALA A 1 85 ? -5.045 8.259 -3.817 1.00 92.69 85 ALA A CA 1
ATOM 656 C C . ALA A 1 85 ? -5.689 8.986 -2.619 1.00 92.69 85 ALA A C 1
ATOM 658 O O . ALA A 1 85 ? -6.907 9.064 -2.542 1.00 92.69 85 ALA A O 1
ATOM 659 N N . VAL A 1 86 ? -4.899 9.462 -1.652 1.00 90.44 86 VAL A N 1
ATOM 660 C CA . VAL A 1 86 ? -5.391 10.243 -0.499 1.00 90.44 86 VAL A CA 1
ATOM 661 C C . VAL A 1 86 ? -5.447 11.748 -0.795 1.00 90.44 86 VAL A C 1
ATOM 663 O O . VAL A 1 86 ? -6.092 12.482 -0.051 1.00 90.44 86 VAL A O 1
ATOM 666 N N . ASN A 1 87 ? -4.731 12.229 -1.817 1.00 86.50 87 ASN A N 1
ATOM 667 C CA . ASN A 1 87 ? -4.675 13.656 -2.164 1.00 86.50 87 ASN A CA 1
ATOM 668 C C . ASN A 1 87 ? -5.382 13.999 -3.491 1.00 86.50 87 ASN A C 1
ATOM 670 O O . ASN A 1 87 ? -5.433 15.183 -3.818 1.00 86.50 87 ASN A O 1
ATOM 674 N N . ASP A 1 88 ? -5.859 12.999 -4.234 1.00 79.69 88 ASP A N 1
ATOM 675 C CA . ASP A 1 88 ? -6.675 13.115 -5.455 1.00 79.69 88 ASP A CA 1
ATOM 676 C C . ASP A 1 88 ? -8.166 13.069 -5.079 1.00 79.69 88 ASP A C 1
ATOM 678 O O . ASP A 1 88 ? -8.925 13.966 -5.506 1.00 79.69 88 ASP A O 1
#

Sequence (88 aa):
RMSQQGPTAADLVNQTPEARLADILFLYGEERASRRIARAIVRARTEAPFETTGALAAIVERCLPRPKPGQVHPATRTFQAIRIAVND

Mean predicted aligned error: 4.06 Å

pLDDT: mean 91.36, std 9.98, range [52.19, 98.19]

Secondary structure (DSSP, 8-state):
--SS-S--HHHHHHHS-HHHHHHHHHHTT--TTHHHHHHHHHHHHHHS---SHHHHHHHHHHHSPPPPTTPPPTTHHHHHHHHHHHH-

Foldseek 3Di:
DPDPDFDDLLCCLLPPDLVVQLVLLCVQLVDPLSSVLSVQSNVVSVVPRDPDPVVSLVSQCVSDPDDDPPDDRSCPSVVRSSVVVGVD

Solvent-accessible surface area (backbone atoms only — not comparable to full-atom values): 5130 Å² total; per-residue (Å²): 127,97,65,98,74,78,66,48,66,53,48,49,67,64,66,52,53,50,68,60,42,15,48,41,24,31,76,60,24,71,34,90,59,17,61,61,39,21,50,50,47,52,55,48,40,74,77,49,70,63,87,47,71,65,62,52,36,57,56,40,43,75,69,47,79,82,69,57,93,94,54,71,64,77,36,53,37,51,55,48,7,48,54,48,70,53,74,111

Radius of gyration: 12.42 Å; Cα contacts (8 Å, |Δi|>4): 95; chains: 1; bounding box: 34×30×25 Å